Protein AF-A0A933ZHW1-F1 (afdb_monomer)

Structure (mmCIF, N/CA/C/O backbone):
data_AF-A0A933ZHW1-F1
#
_entry.id   AF-A0A933ZHW1-F1
#
loop_
_atom_site.group_PDB
_atom_site.id
_atom_site.type_symbol
_atom_site.label_atom_id
_atom_site.label_alt_id
_atom_site.label_comp_id
_atom_site.label_asym_id
_atom_site.label_entity_id
_atom_site.label_seq_id
_atom_site.pdbx_PDB_ins_code
_atom_site.Cartn_x
_atom_site.Cartn_y
_atom_site.Cartn_z
_atom_site.occupancy
_atom_site.B_iso_or_equiv
_atom_site.auth_seq_id
_atom_site.auth_comp_id
_atom_site.auth_asym_id
_atom_site.auth_atom_id
_atom_site.pdbx_PDB_model_num
ATOM 1 N N . MET A 1 1 ? 20.969 -0.013 -22.019 1.00 56.03 1 MET A N 1
ATOM 2 C CA . MET A 1 1 ? 19.897 -1.018 -21.842 1.00 56.03 1 MET A CA 1
ATOM 3 C C . MET A 1 1 ? 19.193 -1.171 -23.184 1.00 56.03 1 MET A C 1
ATOM 5 O O . MET A 1 1 ? 18.812 -0.145 -23.734 1.00 56.03 1 MET A O 1
ATOM 9 N N . GLN A 1 2 ? 19.075 -2.376 -23.748 1.00 67.44 2 GLN A N 1
ATOM 10 C CA . GLN A 1 2 ? 18.285 -2.573 -24.975 1.00 67.44 2 GLN A CA 1
ATOM 11 C C . GLN A 1 2 ? 16.803 -2.229 -24.719 1.00 67.44 2 GLN A C 1
ATOM 13 O O . GLN A 1 2 ? 16.351 -2.449 -23.592 1.00 67.44 2 GLN A O 1
ATOM 18 N N . PRO A 1 3 ? 16.046 -1.706 -25.707 1.00 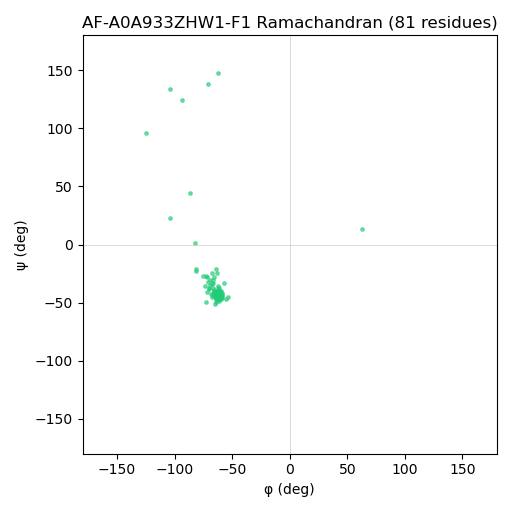71.31 3 PRO A N 1
ATOM 19 C CA . PRO A 1 3 ? 14.662 -1.254 -25.507 1.00 71.31 3 PRO A CA 1
ATOM 20 C C . PRO A 1 3 ? 13.784 -2.348 -24.883 1.00 71.31 3 PRO A C 1
ATOM 22 O O . PRO A 1 3 ? 13.173 -2.121 -23.845 1.00 71.31 3 PRO A O 1
ATOM 25 N N . MET A 1 4 ? 13.888 -3.583 -25.383 1.00 76.19 4 MET A N 1
ATOM 26 C CA . MET A 1 4 ? 13.139 -4.733 -24.856 1.00 76.19 4 MET A CA 1
ATOM 27 C C . MET A 1 4 ? 13.466 -5.058 -23.386 1.00 76.19 4 MET A C 1
ATOM 29 O O . MET A 1 4 ? 12.579 -5.409 -22.613 1.00 76.19 4 MET A O 1
ATOM 33 N N . MET A 1 5 ? 14.733 -4.922 -22.968 1.00 85.44 5 MET A N 1
ATOM 34 C CA . MET A 1 5 ? 15.128 -5.152 -21.569 1.00 85.44 5 MET A CA 1
ATOM 35 C C . MET A 1 5 ? 14.572 -4.075 -20.634 1.00 85.44 5 MET A C 1
ATOM 37 O O . MET A 1 5 ? 14.256 -4.367 -19.483 1.00 85.44 5 MET A O 1
ATOM 41 N N . ARG A 1 6 ? 14.472 -2.828 -21.111 1.00 79.62 6 ARG A N 1
ATOM 42 C CA . ARG A 1 6 ? 13.902 -1.722 -20.335 1.00 79.62 6 ARG A CA 1
ATOM 43 C C . ARG A 1 6 ? 12.409 -1.943 -20.107 1.00 79.62 6 ARG A C 1
ATOM 45 O O . ARG A 1 6 ? 11.955 -1.810 -18.976 1.00 79.62 6 ARG A O 1
ATOM 52 N N . ASP A 1 7 ? 11.686 -2.344 -21.146 1.00 82.06 7 ASP A N 1
ATOM 53 C CA . ASP A 1 7 ? 10.241 -2.566 -21.069 1.00 82.06 7 ASP A CA 1
ATOM 54 C C . ASP A 1 7 ? 9.912 -3.759 -20.159 1.00 82.06 7 ASP A C 1
ATOM 56 O O . ASP A 1 7 ? 9.059 -3.653 -19.280 1.00 82.06 7 ASP A O 1
ATOM 60 N N . ALA A 1 8 ? 10.670 -4.858 -20.266 1.00 88.00 8 ALA A N 1
ATOM 61 C CA . ALA A 1 8 ? 10.531 -6.003 -19.365 1.00 88.00 8 ALA A CA 1
ATOM 62 C C . ALA A 1 8 ? 10.794 -5.632 -17.893 1.00 88.00 8 ALA A C 1
ATOM 64 O O . ALA A 1 8 ? 10.056 -6.057 -17.003 1.00 88.00 8 ALA A O 1
ATOM 65 N N . ALA A 1 9 ? 11.815 -4.809 -17.626 1.00 83.00 9 ALA A N 1
ATOM 66 C CA . ALA A 1 9 ?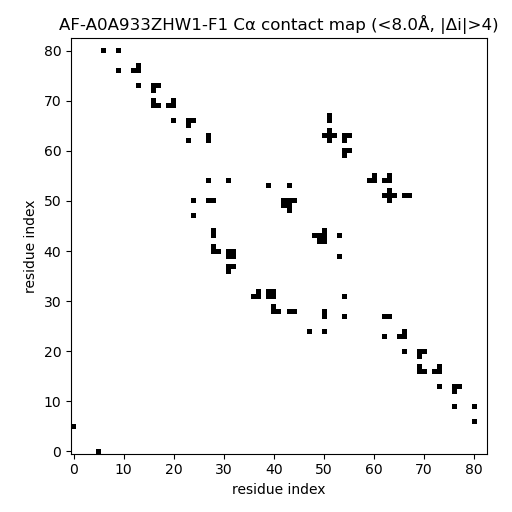 12.116 -4.338 -16.276 1.00 83.00 9 ALA A CA 1
ATOM 67 C C . ALA A 1 9 ? 11.007 -3.431 -15.713 1.00 83.00 9 ALA A C 1
ATOM 69 O O . ALA A 1 9 ? 10.656 -3.558 -14.540 1.00 83.00 9 ALA A O 1
ATOM 70 N N . LEU A 1 10 ? 10.428 -2.553 -16.541 1.00 80.69 10 LEU A N 1
ATOM 71 C CA . LEU A 1 10 ? 9.315 -1.686 -16.145 1.00 80.69 10 LEU A CA 1
ATOM 72 C C . LEU A 1 10 ? 8.056 -2.493 -15.825 1.00 80.69 10 LEU A C 1
ATOM 74 O O . LEU A 1 10 ? 7.431 -2.254 -14.794 1.00 80.69 10 LEU A O 1
ATOM 78 N N . VAL A 1 11 ? 7.716 -3.482 -16.655 1.00 86.56 11 VAL A N 1
ATOM 79 C CA . VAL A 1 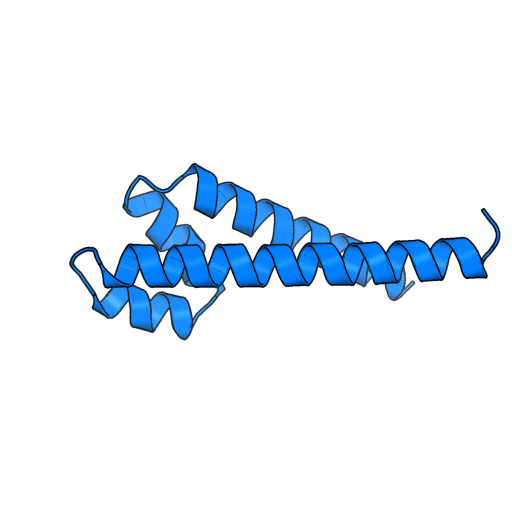11 ? 6.574 -4.374 -16.407 1.00 86.56 11 VAL A CA 1
ATOM 80 C C . VAL A 1 11 ? 6.776 -5.161 -15.115 1.00 86.56 11 VAL A C 1
ATOM 82 O O . VAL A 1 11 ? 5.874 -5.208 -14.280 1.00 86.56 11 VAL A O 1
ATOM 85 N N . LEU A 1 12 ? 7.966 -5.731 -14.904 1.00 88.44 12 LEU A N 1
ATOM 86 C CA . LEU A 1 12 ? 8.276 -6.454 -13.672 1.00 88.44 12 LEU A CA 1
ATOM 87 C C . LEU A 1 12 ? 8.148 -5.539 -12.443 1.00 88.44 12 LEU A C 1
ATOM 89 O O . LEU A 1 12 ? 7.526 -5.921 -11.452 1.00 88.44 12 LEU A O 1
ATOM 93 N N . ALA A 1 13 ? 8.678 -4.315 -12.522 1.00 80.25 13 ALA A N 1
ATOM 94 C CA . ALA A 1 13 ? 8.561 -3.324 -11.457 1.00 80.25 13 ALA A CA 1
ATOM 95 C C . ALA A 1 13 ? 7.095 -2.956 -11.175 1.00 80.25 13 ALA A C 1
ATOM 97 O O . ALA A 1 13 ? 6.686 -2.940 -10.015 1.00 80.25 13 ALA A O 1
ATOM 98 N N . LEU A 1 14 ? 6.287 -2.728 -12.215 1.00 79.06 14 LEU A N 1
ATOM 99 C CA . LEU A 1 14 ? 4.849 -2.458 -12.106 1.00 79.06 14 LEU A CA 1
ATOM 100 C C . LEU A 1 14 ? 4.107 -3.600 -11.407 1.00 79.06 14 LEU A C 1
ATOM 102 O O . LEU A 1 14 ? 3.333 -3.346 -10.485 1.00 79.06 14 LEU A O 1
ATOM 106 N N . VAL A 1 15 ? 4.376 -4.850 -11.792 1.00 87.75 15 VAL A N 1
ATOM 107 C CA . VAL A 1 15 ? 3.752 -6.035 -11.183 1.00 87.75 15 VAL A CA 1
ATOM 108 C C . VAL A 1 15 ? 4.125 -6.152 -9.707 1.00 87.75 15 VAL A C 1
ATOM 110 O O . VAL A 1 15 ? 3.248 -6.347 -8.865 1.00 87.75 15 VAL A O 1
ATOM 113 N N . VAL A 1 16 ? 5.405 -5.983 -9.368 1.00 83.81 16 VAL A N 1
ATOM 114 C CA . VAL A 1 16 ? 5.878 -6.052 -7.977 1.00 83.81 16 VAL A CA 1
ATOM 115 C C . VAL A 1 16 ? 5.282 -4.923 -7.133 1.00 83.81 16 VAL A C 1
ATOM 117 O O . VAL A 1 16 ? 4.809 -5.171 -6.020 1.00 83.81 16 VAL A O 1
ATOM 120 N N . LEU A 1 17 ? 5.245 -3.693 -7.652 1.00 78.75 17 LEU A N 1
ATOM 121 C CA . LEU A 1 17 ? 4.647 -2.540 -6.972 1.00 78.75 17 LEU A CA 1
ATOM 122 C C . LEU A 1 17 ? 3.141 -2.717 -6.767 1.00 78.75 17 LEU A C 1
ATOM 124 O O . LEU A 1 17 ? 2.626 -2.410 -5.688 1.00 78.75 17 LEU A O 1
ATOM 128 N N . PHE A 1 18 ? 2.441 -3.252 -7.767 1.00 77.75 18 PHE A N 1
ATOM 129 C CA . PHE A 1 18 ? 1.016 -3.544 -7.677 1.00 77.75 18 PHE A CA 1
ATOM 130 C C . PHE A 1 18 ? 0.735 -4.630 -6.635 1.00 77.75 18 PHE A C 1
ATOM 132 O O . PHE A 1 18 ? -0.053 -4.410 -5.715 1.00 77.75 18 PHE A O 1
ATOM 139 N N . ALA A 1 19 ? 1.435 -5.764 -6.709 1.00 82.38 19 ALA A N 1
ATOM 140 C CA . ALA A 1 19 ? 1.289 -6.857 -5.752 1.00 82.38 19 ALA A CA 1
ATOM 141 C C . ALA A 1 19 ? 1.588 -6.399 -4.315 1.00 82.38 19 ALA A C 1
ATOM 143 O O . ALA A 1 19 ? 0.848 -6.726 -3.384 1.00 82.38 19 ALA A O 1
ATOM 144 N N . THR A 1 20 ? 2.627 -5.580 -4.135 1.00 78.56 20 THR A N 1
ATOM 145 C CA . THR A 1 20 ? 2.980 -4.993 -2.834 1.00 78.56 20 THR A CA 1
ATOM 146 C C . THR A 1 20 ? 1.884 -4.053 -2.335 1.00 78.56 20 THR A C 1
ATOM 148 O O . THR A 1 20 ? 1.492 -4.137 -1.171 1.00 78.56 20 THR A O 1
ATOM 151 N N . SER A 1 21 ? 1.338 -3.202 -3.210 1.00 72.62 21 SER A N 1
ATOM 152 C CA . SER A 1 21 ? 0.250 -2.276 -2.872 1.00 72.62 21 SER A CA 1
ATOM 153 C C . SER A 1 21 ? -1.008 -3.023 -2.436 1.00 72.62 21 SER A C 1
ATOM 155 O O . SER A 1 21 ? -1.568 -2.706 -1.387 1.00 72.62 21 SER A O 1
ATOM 157 N N . VAL A 1 22 ? -1.419 -4.051 -3.187 1.00 79.19 22 VAL A N 1
ATOM 158 C CA . VAL A 1 22 ? -2.582 -4.892 -2.856 1.00 79.19 22 VAL A CA 1
ATOM 159 C C . VAL A 1 22 ? -2.355 -5.625 -1.536 1.00 79.19 22 VAL A C 1
ATOM 161 O O . VAL A 1 22 ? -3.217 -5.592 -0.661 1.00 79.19 22 VAL A O 1
ATOM 164 N N . THR A 1 23 ? -1.174 -6.217 -1.343 1.00 81.56 23 THR A N 1
ATOM 165 C CA . THR A 1 23 ? -0.827 -6.934 -0.106 1.00 81.56 23 THR A CA 1
ATOM 16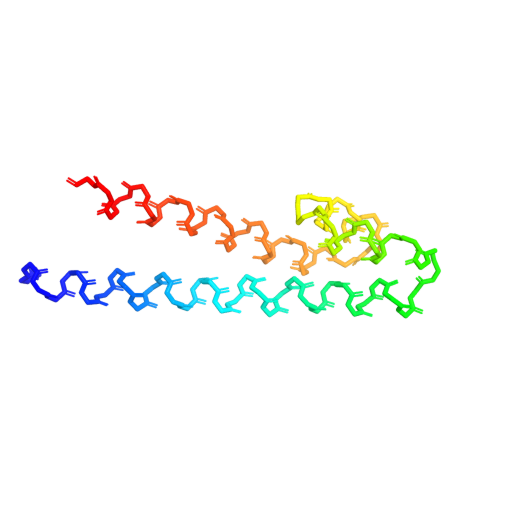6 C C . THR A 1 23 ? -0.869 -6.003 1.103 1.00 81.56 23 THR A C 1
ATOM 168 O O . THR A 1 23 ? -1.492 -6.324 2.116 1.00 81.56 23 THR A O 1
ATOM 171 N N . ALA A 1 24 ? -0.262 -4.817 0.998 1.00 74.38 24 ALA A N 1
ATOM 172 C CA . ALA A 1 24 ? -0.297 -3.810 2.053 1.00 74.38 24 ALA A CA 1
ATOM 173 C C . ALA A 1 24 ? -1.732 -3.337 2.330 1.00 74.38 24 ALA A C 1
ATOM 175 O O . ALA A 1 24 ? -2.114 -3.190 3.490 1.00 74.38 24 ALA A O 1
ATOM 176 N N . HIS A 1 25 ? -2.540 -3.156 1.284 1.00 70.75 25 HIS A N 1
ATOM 177 C CA . HIS A 1 25 ? -3.925 -2.722 1.402 1.00 70.75 25 HIS A CA 1
ATOM 178 C C . HIS A 1 25 ? -4.787 -3.755 2.140 1.00 70.75 25 HIS A C 1
ATOM 180 O O . HIS A 1 25 ? -5.425 -3.425 3.140 1.00 70.75 25 HIS A O 1
ATOM 186 N N . VAL A 1 26 ? -4.722 -5.027 1.736 1.00 77.38 26 VAL A N 1
ATOM 187 C CA . VAL A 1 26 ? -5.416 -6.132 2.416 1.00 77.38 26 VAL A CA 1
ATOM 188 C C . VAL A 1 26 ? -4.940 -6.263 3.863 1.00 77.38 26 VAL A C 1
ATOM 190 O O . VAL A 1 26 ? -5.750 -6.434 4.770 1.00 77.38 26 VAL A O 1
ATOM 193 N N . ALA A 1 27 ? -3.639 -6.107 4.116 1.00 74.81 27 ALA A N 1
ATOM 194 C CA . ALA A 1 27 ? -3.077 -6.164 5.461 1.00 74.81 27 ALA A CA 1
ATOM 195 C C . ALA A 1 27 ? -3.541 -5.001 6.364 1.00 74.81 27 ALA A C 1
ATOM 197 O O . ALA A 1 27 ? -3.635 -5.176 7.583 1.00 74.81 27 ALA A O 1
ATOM 198 N N . ILE A 1 28 ? -3.816 -3.820 5.798 1.00 69.50 28 ILE A N 1
ATOM 199 C CA . ILE A 1 28 ? -4.413 -2.678 6.508 1.00 69.50 28 ILE A CA 1
ATOM 200 C C . ILE A 1 28 ? -5.892 -2.958 6.791 1.00 69.50 28 ILE A C 1
ATOM 202 O O . ILE A 1 28 ? -6.303 -2.863 7.946 1.00 69.50 28 ILE A O 1
ATOM 206 N N . VAL A 1 29 ? -6.671 -3.377 5.787 1.00 71.62 29 VAL A N 1
ATOM 207 C CA . VAL A 1 29 ? -8.103 -3.698 5.944 1.00 71.62 29 VAL A CA 1
ATOM 208 C C . VAL A 1 29 ? -8.311 -4.811 6.974 1.00 71.62 29 VAL A C 1
ATOM 210 O O . VAL A 1 29 ? -9.145 -4.669 7.865 1.00 71.62 29 VAL A O 1
ATOM 213 N N . ALA A 1 30 ? -7.511 -5.879 6.924 1.00 74.25 30 ALA A N 1
ATOM 214 C CA . ALA A 1 30 ? -7.556 -6.958 7.908 1.00 74.25 30 ALA A CA 1
ATOM 215 C C . ALA A 1 30 ? -7.194 -6.465 9.321 1.00 74.25 30 ALA A C 1
ATOM 217 O O . ALA A 1 30 ? -7.844 -6.843 10.292 1.00 74.25 30 ALA A O 1
ATOM 218 N N . GLY A 1 31 ? -6.199 -5.577 9.448 1.00 70.19 31 GLY A N 1
ATOM 219 C CA . GLY A 1 31 ? -5.836 -4.962 10.729 1.00 70.19 31 GLY A CA 1
ATOM 220 C C . GLY A 1 31 ? -6.958 -4.104 11.324 1.00 70.19 31 GLY A C 1
ATOM 221 O O . GLY A 1 31 ? -7.239 -4.204 12.519 1.00 70.19 31 GLY A O 1
ATOM 222 N N . LEU A 1 32 ? -7.634 -3.321 10.480 1.00 68.50 32 LEU A N 1
ATOM 223 C CA . LEU A 1 32 ? -8.788 -2.497 10.846 1.00 68.50 32 LEU A CA 1
ATOM 224 C C . LEU A 1 32 ? -10.058 -3.317 11.113 1.00 68.50 32 LEU A C 1
ATOM 226 O O . LEU A 1 32 ? -10.891 -2.902 11.907 1.00 68.50 32 LEU A O 1
ATOM 230 N N . ALA A 1 33 ? -10.220 -4.494 10.506 1.00 71.94 33 ALA A N 1
ATOM 231 C CA . ALA A 1 33 ? -11.364 -5.372 10.774 1.00 71.94 33 ALA A CA 1
ATOM 232 C C . ALA A 1 33 ? -11.315 -5.982 12.190 1.00 71.94 33 ALA A C 1
ATOM 234 O O . ALA A 1 33 ? -12.351 -6.231 12.818 1.00 71.94 33 ALA A O 1
ATOM 235 N N . VAL A 1 34 ? -10.104 -6.199 12.710 1.00 76.94 34 VAL A N 1
ATOM 236 C CA . VAL A 1 34 ? -9.875 -6.754 14.052 1.00 76.94 34 VAL A CA 1
ATOM 237 C C . VAL A 1 34 ? -9.997 -5.679 15.141 1.00 76.94 34 VAL A C 1
ATOM 239 O O . VAL A 1 34 ? -10.299 -6.011 16.287 1.00 76.94 34 VAL A O 1
ATOM 242 N N . ARG A 1 35 ? -9.825 -4.390 14.809 1.00 68.31 35 ARG A N 1
ATOM 243 C CA . ARG A 1 35 ? -9.875 -3.278 15.772 1.00 68.31 35 ARG A CA 1
ATOM 244 C C . ARG A 1 35 ? -11.193 -2.493 15.681 1.00 68.31 35 ARG A C 1
ATOM 246 O O . ARG A 1 35 ? -11.638 -2.152 14.591 1.00 68.31 35 ARG A O 1
ATOM 253 N N . PRO A 1 36 ? -11.855 -2.179 16.805 1.00 66.62 36 PRO A N 1
ATOM 254 C CA . PRO A 1 36 ? -12.964 -1.234 16.785 1.00 66.62 36 PRO A CA 1
ATOM 255 C C . PRO A 1 36 ? -12.432 0.194 16.529 1.00 66.62 36 PRO A C 1
ATOM 257 O O . PRO A 1 36 ? -11.433 0.571 17.142 1.00 66.62 36 PRO A O 1
ATOM 260 N N . PRO A 1 37 ? -13.091 1.012 15.684 1.00 66.25 37 PRO A N 1
ATOM 261 C CA . PRO A 1 37 ? -14.389 0.773 15.057 1.00 66.25 37 PRO A CA 1
ATOM 262 C C . PRO A 1 37 ? -14.311 0.139 13.648 1.00 66.25 37 PRO A C 1
ATOM 264 O O . PRO A 1 37 ? -13.752 0.698 12.706 1.00 66.25 37 PRO A O 1
ATOM 267 N N . ARG A 1 38 ? -14.995 -1.003 13.487 1.00 69.62 38 ARG A N 1
ATOM 268 C CA . ARG A 1 38 ? -14.954 -1.883 12.299 1.00 69.62 38 ARG A CA 1
ATOM 269 C C . ARG A 1 38 ? -15.477 -1.261 11.000 1.00 69.62 38 ARG A C 1
ATOM 271 O O . ARG A 1 38 ? -15.121 -1.721 9.920 1.00 69.62 38 ARG A O 1
ATOM 278 N N . TRP A 1 39 ? -16.289 -0.202 11.077 1.00 72.25 39 TRP A N 1
ATOM 279 C CA . TRP A 1 39 ? -16.771 0.513 9.886 1.00 72.25 39 TRP A CA 1
ATOM 280 C C . TRP A 1 39 ? -15.623 1.153 9.095 1.00 72.25 39 TRP A C 1
ATOM 282 O O . TRP A 1 39 ? -15.726 1.312 7.880 1.00 72.25 39 TRP A O 1
ATOM 292 N N . ARG A 1 40 ? -14.493 1.447 9.756 1.00 66.25 40 ARG A N 1
ATOM 293 C CA . ARG A 1 40 ? -13.287 1.947 9.090 1.00 66.25 40 ARG A CA 1
ATOM 294 C C . ARG A 1 40 ? -12.672 0.914 8.147 1.00 66.25 40 ARG A C 1
ATOM 296 O O . ARG A 1 40 ? -12.076 1.310 7.155 1.00 66.25 40 ARG A O 1
ATOM 303 N N . ALA A 1 41 ? -12.857 -0.386 8.399 1.00 63.78 41 ALA A N 1
ATOM 304 C CA . ALA A 1 41 ? -12.429 -1.441 7.480 1.00 63.78 41 ALA A CA 1
ATOM 305 C C . ALA A 1 41 ? -13.255 -1.424 6.185 1.00 63.78 41 ALA A C 1
ATOM 307 O O . ALA A 1 41 ? -12.688 -1.494 5.099 1.00 63.78 41 ALA A O 1
ATOM 308 N N . ALA A 1 42 ? -14.577 -1.247 6.292 1.00 67.81 42 ALA A N 1
ATOM 309 C CA . ALA A 1 42 ? -15.455 -1.105 5.131 1.00 67.81 42 ALA A CA 1
ATOM 310 C C . ALA A 1 42 ? -15.157 0.186 4.347 1.00 67.81 42 ALA A C 1
ATOM 312 O O . ALA A 1 42 ? -15.076 0.158 3.122 1.00 67.81 42 ALA A O 1
ATOM 313 N N . ALA A 1 43 ? -14.910 1.299 5.046 1.00 67.88 43 ALA A N 1
ATOM 314 C CA . ALA A 1 43 ? -14.516 2.560 4.419 1.00 67.88 43 ALA A CA 1
ATOM 315 C C . ALA A 1 43 ? -13.141 2.470 3.732 1.00 67.88 43 ALA A C 1
ATOM 317 O O . ALA A 1 43 ? -12.986 2.963 2.620 1.00 67.88 43 ALA A O 1
ATOM 318 N N . ALA A 1 44 ? -12.160 1.811 4.357 1.00 65.94 44 ALA A N 1
ATOM 319 C CA . ALA A 1 44 ? -10.836 1.584 3.775 1.00 65.94 44 ALA A CA 1
ATOM 320 C C . ALA A 1 44 ? -10.879 0.650 2.556 1.00 65.94 44 ALA A C 1
ATOM 322 O O . ALA A 1 44 ? -10.097 0.840 1.631 1.00 65.94 44 ALA A O 1
ATOM 323 N N . PHE A 1 45 ? -11.796 -0.322 2.546 1.00 66.00 45 PHE A N 1
ATOM 324 C CA . PHE A 1 45 ? -12.023 -1.212 1.407 1.00 66.00 45 PHE A CA 1
ATOM 325 C C . PHE A 1 45 ? -12.705 -0.490 0.235 1.00 66.00 45 PHE A C 1
ATOM 327 O O . PHE A 1 45 ? -12.328 -0.687 -0.915 1.00 66.00 45 PHE A O 1
ATOM 334 N N . ALA A 1 46 ? -13.690 0.369 0.519 1.00 69.06 46 ALA A N 1
ATOM 335 C CA . ALA A 1 46 ? -14.395 1.142 -0.505 1.00 69.06 46 ALA A CA 1
ATOM 336 C C . ALA A 1 46 ? -13.543 2.285 -1.080 1.00 69.06 46 ALA A C 1
ATOM 338 O O . ALA A 1 46 ? -13.636 2.599 -2.265 1.00 69.06 46 ALA A O 1
ATOM 339 N N . LEU A 1 47 ? -12.719 2.920 -0.244 1.00 66.44 47 LEU A N 1
ATOM 340 C CA . LEU A 1 47 ? -11.903 4.071 -0.610 1.00 66.44 47 LEU A CA 1
ATOM 341 C C . LEU A 1 47 ? -10.431 3.785 -0.295 1.00 66.44 47 LEU A C 1
ATOM 343 O O . LEU A 1 47 ? -9.982 4.039 0.829 1.00 66.44 47 LEU A O 1
ATOM 347 N N . PRO A 1 48 ? -9.647 3.331 -1.294 1.00 63.34 48 PRO A N 1
ATOM 348 C CA . PRO A 1 48 ? -8.249 2.988 -1.085 1.00 63.34 48 PRO A CA 1
ATOM 349 C C . PRO A 1 48 ? -7.422 4.146 -0.512 1.00 63.34 48 PRO A C 1
ATOM 351 O O . PRO A 1 48 ? -6.535 3.929 0.308 1.00 63.34 48 PRO A O 1
ATOM 354 N N . LEU A 1 49 ? -7.768 5.385 -0.878 1.00 65.44 49 LEU A N 1
ATOM 355 C CA . LEU A 1 49 ? -7.142 6.611 -0.373 1.00 65.44 49 LEU A CA 1
ATOM 356 C C . LEU A 1 49 ? -7.417 6.889 1.115 1.00 65.44 49 LEU A C 1
ATOM 358 O O . LEU A 1 49 ? -6.611 7.558 1.760 1.00 65.44 49 LEU A O 1
ATOM 362 N N . LEU A 1 50 ? -8.510 6.374 1.687 1.00 60.53 50 LEU A N 1
ATOM 363 C CA . LEU A 1 50 ? -8.794 6.527 3.118 1.00 60.53 50 LEU A CA 1
ATOM 364 C C . LEU A 1 50 ? -8.044 5.512 3.988 1.00 60.53 50 LEU A C 1
ATOM 366 O O . LEU A 1 50 ? -7.830 5.768 5.175 1.00 60.53 50 LEU A O 1
ATOM 370 N N . ALA A 1 51 ? -7.605 4.388 3.420 1.00 59.44 51 ALA A N 1
ATOM 371 C CA . ALA A 1 51 ? -6.852 3.366 4.143 1.00 59.44 51 ALA A CA 1
ATOM 372 C C . ALA A 1 51 ? -5.578 3.891 4.843 1.00 59.44 51 ALA A C 1
ATOM 374 O O . ALA A 1 51 ? -5.405 3.590 6.028 1.00 59.44 51 ALA A O 1
ATOM 375 N N . PRO A 1 52 ? -4.699 4.700 4.212 1.00 58.19 52 PRO A N 1
ATOM 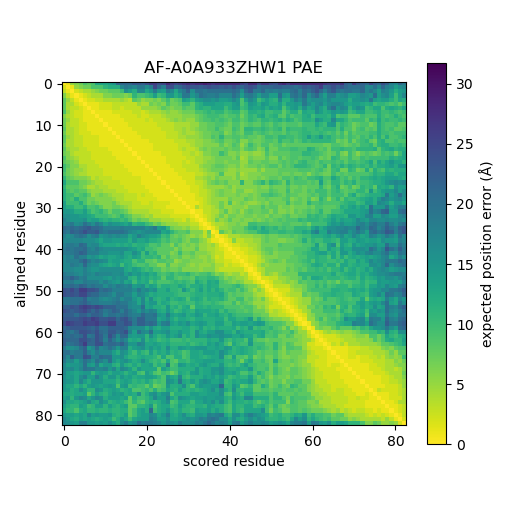376 C CA . PRO A 1 52 ? -3.544 5.268 4.908 1.00 58.19 52 PRO A CA 1
ATOM 377 C C . PRO A 1 52 ? -3.947 6.267 6.000 1.00 58.19 52 PRO A C 1
ATOM 379 O O . PRO A 1 52 ? -3.347 6.248 7.072 1.00 58.19 52 PRO A O 1
ATOM 382 N N . ILE A 1 53 ? -4.983 7.086 5.786 1.00 64.81 53 ILE A N 1
ATOM 383 C CA . ILE A 1 53 ? -5.462 8.068 6.777 1.00 64.81 53 ILE A CA 1
ATOM 384 C C . ILE A 1 53 ? -5.891 7.349 8.066 1.00 64.81 53 ILE A C 1
ATOM 386 O O . ILE A 1 53 ? -5.478 7.727 9.166 1.00 64.81 53 ILE A O 1
ATOM 390 N N . PHE A 1 54 ? -6.634 6.246 7.937 1.00 61.97 54 PHE A N 1
ATOM 391 C CA . PHE A 1 54 ? -7.014 5.427 9.086 1.00 61.97 54 PHE A CA 1
ATOM 392 C C . PHE A 1 54 ? -5.828 4.661 9.692 1.00 61.97 54 PHE A C 1
ATOM 394 O O . PHE A 1 54 ? -5.699 4.625 10.919 1.00 61.97 54 PHE A O 1
ATOM 401 N N . ALA A 1 55 ? -4.901 4.141 8.879 1.00 57.59 55 ALA A N 1
ATOM 402 C CA . ALA A 1 55 ? -3.694 3.468 9.369 1.00 57.59 55 ALA A CA 1
ATOM 403 C C . ALA A 1 55 ? -2.780 4.396 10.198 1.00 57.59 55 ALA A C 1
ATOM 405 O O . ALA A 1 55 ? -2.220 3.970 11.214 1.00 57.59 55 ALA A O 1
ATOM 406 N N . PHE A 1 56 ? -2.660 5.674 9.814 1.00 59.16 56 PHE A N 1
ATOM 407 C CA . PHE A 1 56 ? -1.929 6.689 10.582 1.00 59.16 56 PHE A CA 1
ATOM 408 C C . PHE A 1 56 ? -2.611 7.016 11.917 1.00 59.16 56 PHE A C 1
ATOM 410 O O . PHE A 1 56 ? -1.914 7.242 12.910 1.00 59.16 56 PHE A O 1
ATOM 417 N N . SER A 1 57 ? -3.948 6.976 11.966 1.00 61.41 57 SER A N 1
ATOM 418 C CA . SER A 1 57 ? -4.722 7.236 13.187 1.00 61.41 57 SER A CA 1
ATOM 419 C C . SER A 1 57 ? -4.646 6.105 14.230 1.00 61.41 57 SER A C 1
ATOM 421 O O . SER A 1 57 ? -4.721 6.371 15.426 1.00 61.41 57 SER A O 1
ATOM 423 N N . GLU A 1 58 ? -4.409 4.853 13.814 1.00 62.19 58 GLU A N 1
ATOM 424 C CA . GLU A 1 58 ? -4.411 3.663 14.693 1.00 62.19 58 GLU A CA 1
ATOM 425 C C . GLU A 1 58 ? -3.008 3.120 15.050 1.00 62.19 58 GLU A C 1
ATOM 427 O O . GLU A 1 58 ? -2.853 1.961 15.436 1.00 62.19 58 GLU A O 1
ATOM 432 N N . ARG A 1 59 ? -1.960 3.957 14.961 1.00 63.16 59 ARG A N 1
ATOM 433 C CA . ARG A 1 59 ? -0.536 3.593 15.185 1.00 63.16 59 ARG A CA 1
ATOM 434 C C . ARG A 1 59 ? 0.038 2.556 14.198 1.00 63.16 59 ARG A C 1
ATOM 436 O O . ARG A 1 59 ? 1.164 2.106 14.391 1.00 63.16 59 ARG A O 1
ATOM 443 N N . MET A 1 60 ? -0.631 2.246 13.085 1.00 61.88 60 MET A N 1
ATOM 444 C CA . MET A 1 60 ? -0.105 1.376 12.015 1.00 61.88 60 MET A CA 1
ATOM 445 C C . MET A 1 60 ? 0.733 2.162 10.986 1.00 61.88 60 MET A C 1
ATOM 447 O O . MET A 1 60 ? 0.616 1.968 9.774 1.00 61.88 60 MET A O 1
ATOM 451 N N . LYS A 1 61 ? 1.610 3.052 11.473 1.00 61.09 61 LYS A N 1
ATOM 452 C CA . LYS A 1 61 ? 2.356 4.027 10.655 1.00 61.09 61 LYS A CA 1
ATOM 453 C C . LYS A 1 61 ? 3.245 3.369 9.597 1.00 61.09 61 LYS A C 1
ATOM 455 O O . LYS A 1 61 ? 3.273 3.828 8.465 1.00 61.09 61 LYS A O 1
ATOM 460 N N . VAL A 1 62 ? 3.915 2.265 9.937 1.00 64.25 62 VAL A N 1
ATOM 461 C CA . VAL A 1 62 ? 4.806 1.545 9.006 1.00 64.25 62 VAL A CA 1
ATOM 462 C C . VAL A 1 62 ? 4.031 1.012 7.796 1.00 64.25 62 VAL A C 1
ATOM 464 O O . VAL A 1 62 ? 4.473 1.176 6.664 1.00 64.25 62 VAL A O 1
ATOM 467 N N . ARG A 1 63 ? 2.835 0.443 8.008 1.00 61.53 63 ARG A N 1
ATOM 468 C CA . ARG A 1 63 ? 1.995 -0.074 6.912 1.00 61.53 63 ARG A CA 1
ATOM 469 C C . ARG A 1 63 ? 1.410 1.047 6.053 1.00 61.53 63 ARG A C 1
ATOM 471 O O . ARG A 1 63 ? 1.364 0.902 4.837 1.00 61.53 63 ARG A O 1
ATOM 478 N N . GLY A 1 64 ? 1.032 2.171 6.668 1.00 61.12 64 GLY A N 1
ATOM 479 C CA . GLY A 1 64 ? 0.588 3.366 5.943 1.00 61.12 64 GLY A CA 1
ATOM 480 C C . GLY A 1 64 ? 1.689 3.980 5.072 1.00 61.12 64 GLY A C 1
ATOM 481 O O . GLY A 1 64 ? 1.438 4.308 3.915 1.00 61.12 64 GLY A O 1
ATOM 482 N N . VAL A 1 65 ? 2.921 4.070 5.588 1.00 69.00 65 VAL A N 1
ATOM 483 C CA . VAL A 1 65 ? 4.083 4.559 4.825 1.00 69.00 65 VAL A CA 1
ATOM 484 C C . VAL A 1 65 ? 4.395 3.634 3.649 1.00 69.00 65 VAL A C 1
ATOM 486 O O . VAL A 1 65 ? 4.564 4.127 2.539 1.00 69.00 65 VAL A O 1
ATOM 489 N N . ILE A 1 66 ? 4.404 2.312 3.856 1.00 69.38 66 ILE A N 1
ATOM 490 C CA . ILE A 1 66 ? 4.639 1.337 2.775 1.00 69.38 66 ILE A CA 1
ATOM 491 C C . ILE A 1 66 ? 3.588 1.480 1.667 1.00 69.38 66 ILE A C 1
ATOM 493 O O . ILE A 1 66 ? 3.950 1.501 0.494 1.00 69.38 66 ILE A O 1
ATOM 497 N N . TRP A 1 67 ? 2.307 1.633 2.019 1.00 71.06 67 TRP A N 1
ATOM 498 C CA . TRP A 1 67 ? 1.244 1.832 1.030 1.00 71.06 67 TRP A CA 1
ATOM 499 C C . TRP A 1 67 ? 1.422 3.144 0.251 1.00 71.06 67 TRP A C 1
ATOM 501 O O . TRP A 1 67 ? 1.383 3.129 -0.976 1.00 71.06 67 TRP A O 1
ATOM 511 N N . CYS A 1 68 ? 1.694 4.263 0.936 1.00 72.44 68 CYS A N 1
ATOM 512 C CA . CYS A 1 68 ? 1.950 5.547 0.272 1.00 72.44 68 CYS A CA 1
ATOM 513 C C . CYS A 1 68 ? 3.152 5.476 -0.677 1.00 72.44 68 CYS A C 1
ATOM 515 O O . CYS A 1 68 ? 3.056 5.921 -1.818 1.00 72.44 68 CYS A O 1
ATOM 517 N N . VAL A 1 69 ? 4.270 4.898 -0.229 1.00 75.31 69 VAL A N 1
ATOM 518 C CA . VAL A 1 69 ? 5.479 4.755 -1.051 1.00 75.31 69 VAL A CA 1
ATOM 519 C C . VAL A 1 69 ? 5.198 3.884 -2.275 1.00 75.31 69 VAL A C 1
ATOM 521 O O . VAL A 1 69 ? 5.595 4.250 -3.378 1.00 75.31 69 VAL A O 1
ATOM 524 N N . ALA A 1 70 ? 4.468 2.778 -2.110 1.00 71.06 70 ALA 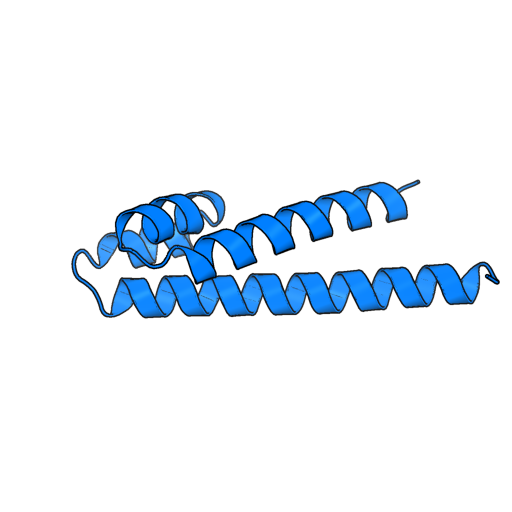A N 1
ATOM 525 C CA . ALA A 1 70 ? 4.136 1.877 -3.208 1.00 71.06 70 ALA A CA 1
ATOM 526 C C . ALA A 1 70 ? 3.211 2.533 -4.249 1.00 71.06 70 ALA A C 1
ATOM 528 O O . ALA A 1 70 ? 3.466 2.416 -5.445 1.00 71.06 70 ALA A O 1
ATOM 529 N N . VAL A 1 71 ? 2.192 3.282 -3.814 1.00 74.31 71 VAL A N 1
ATOM 530 C CA . VAL A 1 71 ? 1.275 4.005 -4.714 1.00 74.31 71 VAL A CA 1
ATOM 531 C C . VAL A 1 71 ? 1.996 5.111 -5.480 1.00 74.31 71 VAL A C 1
ATOM 533 O O . VAL A 1 71 ? 1.822 5.232 -6.693 1.00 74.31 71 VAL A O 1
ATOM 536 N N . VAL A 1 72 ? 2.837 5.895 -4.801 1.00 80.25 72 VAL A N 1
ATOM 537 C CA . VAL A 1 72 ? 3.619 6.955 -5.450 1.00 80.25 72 VAL A CA 1
ATOM 538 C C . VAL A 1 72 ? 4.603 6.355 -6.458 1.00 80.25 72 VAL A C 1
ATOM 540 O O . VAL A 1 72 ? 4.659 6.806 -7.600 1.00 80.25 72 VAL A O 1
ATOM 543 N N . ALA A 1 73 ? 5.327 5.297 -6.083 1.00 75.75 73 ALA A N 1
ATOM 544 C CA . ALA A 1 73 ? 6.247 4.604 -6.982 1.00 75.75 73 ALA A CA 1
ATOM 545 C C . ALA A 1 73 ? 5.527 3.986 -8.194 1.00 75.75 73 ALA A C 1
ATOM 547 O O . ALA A 1 73 ? 6.024 4.083 -9.318 1.00 75.75 73 ALA A O 1
ATOM 548 N N . TYR A 1 74 ? 4.343 3.399 -7.994 1.00 70.88 74 TYR A N 1
ATOM 549 C CA . TYR A 1 74 ? 3.511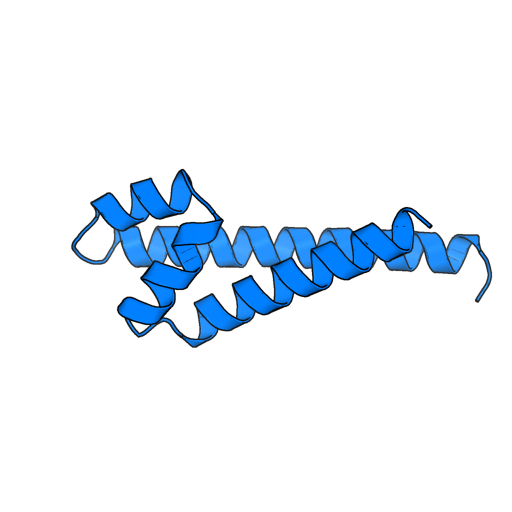 2.875 -9.078 1.00 70.88 74 TYR A CA 1
ATOM 550 C C . TYR A 1 74 ? 3.101 3.988 -10.048 1.00 70.88 74 TYR A C 1
ATOM 552 O O . TYR A 1 74 ? 3.296 3.848 -11.253 1.00 70.8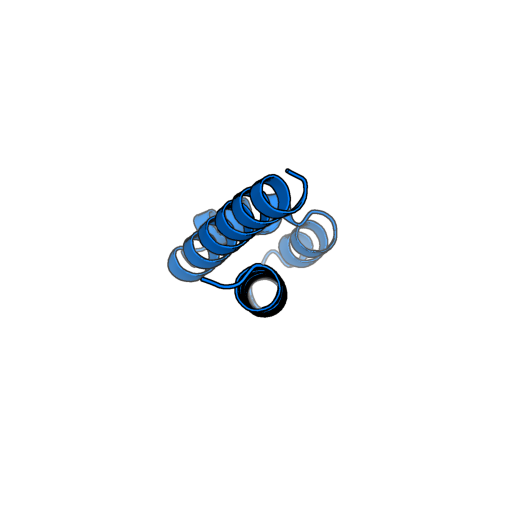8 74 TYR A O 1
ATOM 560 N N . GLY A 1 75 ? 2.610 5.120 -9.533 1.00 77.44 75 GLY A N 1
ATOM 561 C CA . GLY A 1 75 ? 2.217 6.268 -10.354 1.00 77.44 75 GLY A CA 1
ATOM 562 C C . GLY A 1 75 ? 3.374 6.839 -11.177 1.00 77.44 75 GLY A C 1
ATOM 563 O O . GLY A 1 75 ? 3.207 7.113 -12.364 1.00 77.44 75 GLY A O 1
ATOM 564 N N . ILE A 1 76 ? 4.565 6.952 -10.580 1.00 83.19 76 ILE A N 1
ATOM 565 C CA . ILE A 1 76 ? 5.775 7.410 -11.281 1.00 83.19 76 ILE A CA 1
ATOM 566 C C . ILE A 1 76 ? 6.160 6.426 -12.390 1.00 83.19 76 ILE A C 1
ATOM 568 O O . ILE A 1 76 ? 6.431 6.838 -13.516 1.00 83.19 76 ILE A O 1
ATOM 572 N N . THR A 1 77 ? 6.159 5.126 -12.092 1.00 75.06 77 THR A N 1
ATOM 573 C CA . THR A 1 77 ? 6.547 4.087 -13.059 1.00 75.06 77 THR A CA 1
ATOM 574 C C . THR A 1 77 ? 5.556 4.015 -14.220 1.00 75.06 77 THR A C 1
ATOM 576 O O . THR A 1 77 ? 5.964 3.895 -15.372 1.00 75.06 77 THR A O 1
ATOM 579 N N . LEU A 1 78 ? 4.259 4.164 -13.938 1.00 73.94 78 LEU A N 1
ATOM 580 C CA . LEU A 1 78 ? 3.214 4.235 -14.954 1.00 73.94 78 LEU A CA 1
ATOM 581 C C . LEU A 1 78 ? 3.395 5.458 -15.861 1.00 73.94 78 LEU A C 1
ATOM 583 O O . LEU A 1 78 ? 3.382 5.320 -17.080 1.00 73.94 78 LEU A O 1
ATOM 587 N N . ALA A 1 79 ? 3.630 6.639 -15.286 1.00 81.69 79 ALA A N 1
ATOM 588 C CA . ALA A 1 79 ? 3.856 7.861 -16.057 1.00 81.69 79 ALA A CA 1
ATOM 589 C C . ALA A 1 79 ? 5.107 7.770 -16.948 1.00 81.69 79 ALA A C 1
ATOM 591 O O . ALA A 1 79 ? 5.107 8.277 -18.067 1.00 81.69 79 ALA A O 1
ATOM 592 N N . LEU A 1 80 ? 6.159 7.100 -16.467 1.00 77.56 80 LEU A N 1
ATOM 593 C CA . LEU A 1 80 ? 7.366 6.823 -17.247 1.00 77.56 80 LEU A CA 1
ATOM 594 C C . LEU A 1 80 ? 7.132 5.785 -18.349 1.00 77.56 80 LEU A C 1
ATOM 596 O O . LEU A 1 80 ? 7.771 5.874 -19.387 1.00 77.56 80 LEU A O 1
ATOM 600 N N . SER A 1 81 ? 6.236 4.817 -18.139 1.00 71.81 81 SER A N 1
ATOM 601 C CA . SER A 1 81 ? 5.886 3.811 -19.148 1.00 71.81 81 SER A CA 1
ATOM 602 C C . SER A 1 81 ? 4.993 4.358 -20.263 1.00 71.81 81 SER A C 1
ATOM 604 O O . SER A 1 81 ? 4.988 3.797 -21.353 1.00 71.81 81 SER A O 1
ATOM 606 N N . MET A 1 82 ? 4.197 5.396 -19.993 1.00 70.88 82 MET A N 1
ATOM 607 C CA . MET A 1 82 ? 3.307 6.020 -20.983 1.00 70.88 82 MET A CA 1
ATOM 608 C C . MET A 1 82 ? 4.027 7.030 -21.894 1.00 70.88 82 MET A C 1
ATOM 610 O O . MET A 1 82 ? 3.375 7.663 -22.724 1.00 70.88 82 MET A O 1
ATOM 614 N N . LYS A 1 83 ? 5.339 7.214 -21.722 1.00 55.47 83 LYS A N 1
ATOM 615 C CA . LYS A 1 83 ? 6.160 8.214 -22.409 1.00 55.47 83 LYS A CA 1
ATOM 616 C C . LYS A 1 83 ? 7.224 7.553 -23.275 1.00 55.47 83 LYS A C 1
ATOM 618 O O . LYS A 1 83 ? 7.465 8.094 -24.375 1.00 55.47 83 LYS A O 1
#

Foldseek 3Di:
DPPVVVLVVLVVLLVVLVVQLVVLLVVLLVVLCVDPPNVLSVVCVVDVVCSLVVCVVVVVNVSSVSNVVSVVSNVVSVVVNVD

Sequence (83 aa):
MQPMMRDAALVLALVVLFATSVTAHVAIVAGLAVRPPRWRAAAAFALPLLAPIFAFSERMKVRGVIWCVAVVAYGITLALSMK

Radius of gyration: 15.17 Å; Cα contacts (8 Å, |Δi|>4): 63; chains: 1; bounding box: 37×15×42 Å

pLDDT: mean 71.64, std 8.11, range [55.47, 88.44]

Mean predicted aligned error: 10.06 Å

Secondary structure (DSSP, 8-state):
--HHHHHHHHHHHHHHHHHHHHHHHHHHHHHHHHSSPTHHHHHHHH-TTHHHHHHHHTT-HHHHHHHHHHHHHHHHHHHHHT-

Solvent-accessible surface area (backbone atoms only — not comparable to full-atom values): 4450 Å² total; per-residue (Å²): 129,58,70,70,59,50,53,54,51,50,51,52,49,47,52,53,32,49,52,49,33,52,53,40,47,52,55,49,34,56,53,32,56,76,38,87,67,46,66,55,17,56,47,24,68,75,33,68,80,48,35,39,59,53,26,52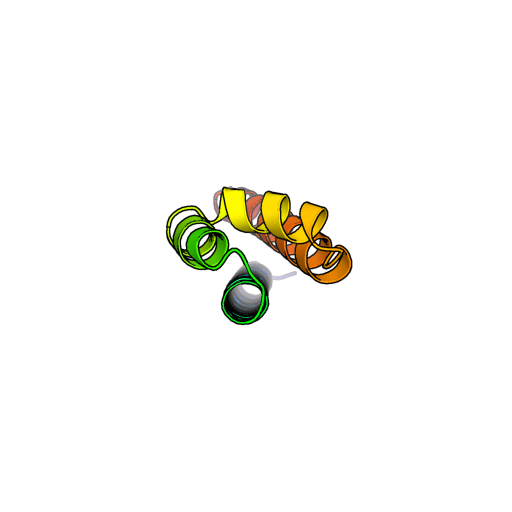,74,71,75,39,44,70,58,24,50,52,34,52,52,29,52,52,52,38,54,52,52,50,57,60,70,76,105